Protein AF-A0A5K1B3E0-F1 (afdb_monomer_lite)

Secondary structure (DSSP, 8-state):
-HHHHHHHHT-SSHHHHHHHHHHHHHHTTTS--HHHHHHHTGGGG-SSHHHHHHHHHHHHHHTTT--TTT-GGGGG-

Organism: NCBI:txid210225

Sequence (77 aa):
TPRIVSLLSESYNPHVRYGAALAVGISCAGTGLSEAISLLEPLTSDVVDFVRQGALIAMAMVMVQTNEACDPRVGTF

Foldseek 3Di:
DLVVLLVQCPDPDLVSVLVSLQVLLVVQFQVLDPSSLVSLVVQCVDPDPSSVVSSVNSNCRNCPVPDCVNPVCVVVD

pLDDT: mean 89.92, std 9.19, range [53.94, 97.69]

Radius of gyration: 11.51 Å; chains: 1; bounding box: 27×24×29 Å

InterPro domains:
  IPR002015 Proteasome/cyclosome repeat [PF01851] (19-52)
  IPR011989 Armadillo-like helical [G3DSA:1.25.10.10] (1-77)
  IPR016024 Armadillo-type fold [SSF48371] (2-68)

Structure (mmCIF, N/CA/C/O backbone):
data_AF-A0A5K1B3E0-F1
#
_entry.id   AF-A0A5K1B3E0-F1
#
loop_
_atom_site.group_PDB
_atom_site.id
_atom_site.type_symbol
_atom_site.label_atom_id
_atom_site.label_alt_id
_atom_site.label_comp_id
_atom_site.label_asym_id
_atom_site.label_entity_id
_atom_site.label_seq_id
_atom_site.pdbx_PDB_ins_code
_atom_site.Cartn_x
_atom_site.Cartn_y
_atom_site.Cartn_z
_atom_site.occupancy
_atom_site.B_iso_or_equiv
_atom_site.auth_seq_id
_atom_site.auth_comp_id
_atom_site.auth_asym_id
_atom_site.auth_atom_id
_atom_site.pdbx_PDB_model_num
ATOM 1 N N . THR A 1 1 ? 3.388 -11.319 7.951 1.00 53.94 1 THR A N 1
ATOM 2 C CA . THR A 1 1 ? 3.213 -11.218 6.485 1.00 53.94 1 THR A CA 1
ATOM 3 C C . THR A 1 1 ? 3.967 -10.047 5.850 1.00 53.94 1 THR A C 1
ATOM 5 O O . THR A 1 1 ? 4.538 -10.301 4.794 1.00 53.94 1 THR A O 1
ATOM 8 N N . PRO A 1 2 ? 4.098 -8.838 6.447 1.00 66.19 2 PRO A N 1
ATOM 9 C CA . PRO A 1 2 ? 4.775 -7.699 5.791 1.00 66.19 2 PRO A CA 1
ATOM 10 C C . PRO A 1 2 ? 6.266 -7.944 5.505 1.00 66.19 2 PRO A C 1
ATOM 12 O O . PRO A 1 2 ? 6.780 -7.575 4.455 1.00 66.19 2 PRO A O 1
ATOM 15 N N . ARG A 1 3 ? 6.938 -8.673 6.403 1.00 68.62 3 ARG A N 1
ATOM 16 C CA . ARG A 1 3 ? 8.372 -9.002 6.338 1.00 68.62 3 ARG A CA 1
ATOM 17 C C . ARG A 1 3 ? 8.869 -9.690 5.059 1.00 68.62 3 ARG A C 1
ATOM 19 O O . ARG A 1 3 ? 10.051 -9.608 4.761 1.00 68.62 3 ARG A O 1
ATOM 26 N N . ILE A 1 4 ? 8.011 -10.416 4.339 1.00 66.44 4 ILE A N 1
ATOM 27 C CA . ILE A 1 4 ? 8.401 -11.071 3.074 1.00 66.44 4 ILE A CA 1
ATOM 28 C C . ILE A 1 4 ? 8.329 -10.074 1.911 1.00 66.44 4 ILE A C 1
ATOM 30 O O . ILE A 1 4 ? 9.145 -10.126 0.995 1.00 66.44 4 ILE A O 1
ATOM 34 N N . VAL A 1 5 ? 7.367 -9.151 1.957 1.00 74.56 5 VAL A N 1
ATOM 35 C CA . VAL A 1 5 ? 7.104 -8.184 0.882 1.00 74.56 5 VAL A CA 1
ATOM 36 C C . VAL A 1 5 ? 7.959 -6.922 1.004 1.00 74.56 5 VAL A C 1
ATOM 38 O O . VAL A 1 5 ? 8.132 -6.229 0.007 1.00 74.56 5 VAL A O 1
ATOM 41 N N . SER A 1 6 ? 8.559 -6.656 2.169 1.00 73.38 6 SER A N 1
ATOM 42 C CA . SER A 1 6 ? 9.446 -5.501 2.385 1.00 73.38 6 SER A CA 1
ATOM 43 C C . SER A 1 6 ? 10.673 -5.498 1.467 1.00 73.38 6 SER A C 1
ATOM 45 O O . SER A 1 6 ? 11.109 -4.452 1.005 1.00 73.38 6 SER A O 1
ATOM 47 N N . LEU A 1 7 ? 11.207 -6.675 1.130 1.00 77.94 7 LEU A N 1
ATOM 48 C CA . LEU A 1 7 ? 12.304 -6.786 0.161 1.00 77.94 7 LEU A CA 1
ATOM 49 C C . LEU A 1 7 ? 11.830 -6.521 -1.279 1.00 77.94 7 LEU A C 1
ATOM 51 O O . LEU A 1 7 ? 12.607 -6.086 -2.124 1.00 77.94 7 LEU A O 1
ATOM 55 N N . LEU A 1 8 ? 10.551 -6.772 -1.572 1.00 78.69 8 LEU A N 1
ATOM 56 C CA . LEU A 1 8 ? 9.968 -6.546 -2.896 1.00 78.69 8 LEU A CA 1
ATOM 57 C C . LEU A 1 8 ? 9.598 -5.074 -3.119 1.00 78.69 8 LEU A C 1
ATOM 59 O O . LEU A 1 8 ? 9.686 -4.601 -4.252 1.00 78.69 8 LEU A O 1
ATOM 63 N N . SER A 1 9 ? 9.244 -4.335 -2.061 1.00 73.75 9 SER A N 1
ATOM 64 C CA . SER A 1 9 ? 9.010 -2.884 -2.137 1.00 73.75 9 SER A CA 1
ATOM 65 C C . SER A 1 9 ? 10.264 -2.085 -2.500 1.00 73.75 9 SER A C 1
ATOM 67 O O . SER A 1 9 ? 10.143 -0.977 -3.005 1.00 73.75 9 SER A O 1
ATOM 69 N N . GLU A 1 10 ? 11.456 -2.658 -2.333 1.00 84.12 10 GLU A N 1
ATOM 70 C CA . GLU A 1 10 ? 12.736 -2.053 -2.735 1.00 84.12 10 GLU A CA 1
ATOM 71 C C . GLU A 1 10 ? 13.189 -2.476 -4.146 1.00 84.12 10 GLU A C 1
ATOM 73 O O . GLU A 1 10 ? 14.272 -2.113 -4.604 1.00 84.12 10 GLU A O 1
ATOM 78 N N . SER A 1 11 ? 12.375 -3.251 -4.874 1.00 88.56 11 SER A N 1
ATOM 79 C CA . SER A 1 11 ? 12.739 -3.730 -6.208 1.00 88.56 11 SER A CA 1
ATOM 80 C C . SER A 1 11 ? 12.954 -2.581 -7.198 1.00 88.56 11 SER A C 1
ATOM 82 O O . SER A 1 11 ? 12.157 -1.647 -7.275 1.00 88.56 11 SER A O 1
ATOM 84 N N . TYR A 1 12 ? 13.965 -2.700 -8.063 1.00 87.25 12 TYR A N 1
ATOM 85 C CA . TYR A 1 12 ? 14.162 -1.780 -9.190 1.00 87.25 12 TYR A CA 1
ATOM 86 C C . TYR A 1 12 ? 12.967 -1.754 -10.157 1.00 87.25 12 TYR A C 1
ATOM 88 O O . TYR A 1 12 ? 12.719 -0.730 -10.795 1.00 87.25 12 TYR A O 1
ATOM 96 N N . ASN A 1 13 ? 12.204 -2.850 -10.257 1.00 93.88 13 ASN A N 1
ATOM 97 C CA . ASN A 1 13 ? 11.058 -2.933 -11.156 1.00 93.88 13 ASN A CA 1
ATOM 98 C C . ASN A 1 13 ? 9.814 -2.275 -10.523 1.00 93.88 13 ASN A C 1
ATOM 100 O O . ASN A 1 13 ? 9.305 -2.779 -9.516 1.00 93.88 13 ASN A O 1
ATOM 104 N N . PRO A 1 14 ? 9.257 -1.209 -11.127 1.00 94.38 14 PRO A N 1
ATOM 105 C CA . PRO A 1 14 ? 8.113 -0.507 -10.555 1.00 94.38 14 PRO A CA 1
ATOM 106 C C . PRO A 1 14 ? 6.839 -1.365 -10.487 1.00 94.38 14 PRO A C 1
ATOM 108 O O . PRO A 1 14 ? 6.030 -1.181 -9.582 1.00 94.38 14 PRO A O 1
ATOM 111 N N . HIS A 1 15 ? 6.660 -2.359 -11.362 1.00 95.75 15 HIS A N 1
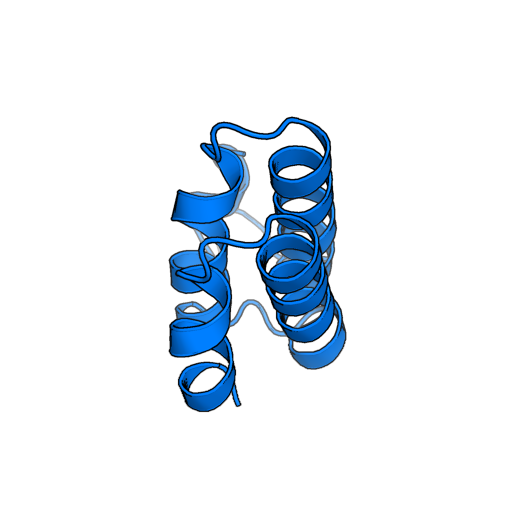ATOM 112 C CA . HIS A 1 15 ? 5.520 -3.281 -11.273 1.00 95.75 15 HIS A CA 1
ATOM 113 C C . HIS A 1 15 ? 5.601 -4.192 -10.046 1.00 95.75 15 HIS A C 1
ATOM 115 O O . HIS A 1 15 ? 4.574 -4.511 -9.451 1.00 95.75 15 HIS A O 1
ATOM 121 N N . VAL A 1 16 ? 6.814 -4.584 -9.643 1.00 95.06 16 VAL A N 1
ATOM 122 C CA . VAL A 1 16 ? 7.026 -5.391 -8.433 1.00 95.06 16 VAL A CA 1
ATOM 123 C C . VAL A 1 16 ? 6.706 -4.563 -7.193 1.00 95.06 16 VAL A C 1
ATOM 125 O O . VAL A 1 16 ? 5.993 -5.050 -6.320 1.00 95.06 16 VAL A O 1
ATOM 128 N N . ARG A 1 17 ? 7.14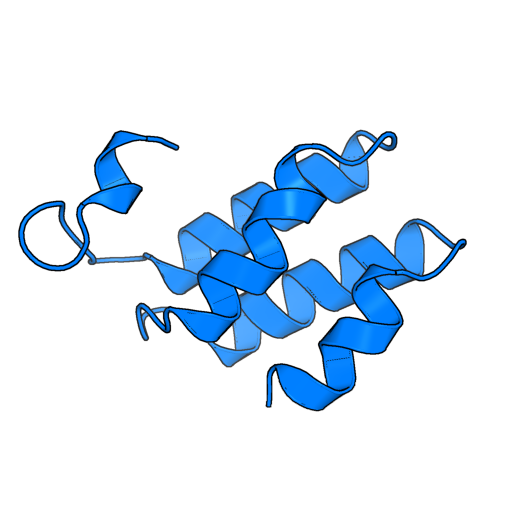0 -3.295 -7.148 1.00 96.00 17 ARG A N 1
ATOM 129 C CA . ARG A 1 17 ? 6.810 -2.379 -6.043 1.00 96.00 17 ARG A CA 1
ATOM 130 C C . ARG A 1 17 ? 5.308 -2.121 -5.938 1.00 96.00 17 ARG A C 1
ATOM 132 O O . ARG A 1 17 ? 4.745 -2.225 -4.853 1.00 96.00 17 ARG A O 1
ATOM 139 N N . TYR A 1 18 ? 4.641 -1.871 -7.066 1.00 96.50 18 TYR A N 1
ATOM 140 C CA . TYR A 1 18 ? 3.183 -1.731 -7.116 1.00 96.50 18 TYR A CA 1
ATOM 141 C C . TYR A 1 18 ? 2.458 -2.991 -6.622 1.00 96.50 18 TYR A C 1
ATOM 143 O O . TYR A 1 18 ? 1.549 -2.911 -5.795 1.00 96.50 18 TYR A O 1
ATOM 151 N N . GLY A 1 19 ? 2.884 -4.167 -7.095 1.00 95.38 19 GLY A N 1
ATOM 152 C CA . GLY A 1 19 ? 2.330 -5.447 -6.660 1.00 95.38 19 GLY A CA 1
ATOM 153 C C . GLY A 1 19 ? 2.540 -5.694 -5.166 1.00 95.38 19 GLY A C 1
ATOM 154 O O . GLY A 1 19 ? 1.619 -6.149 -4.492 1.00 95.38 19 GLY A O 1
ATOM 155 N N . ALA A 1 20 ? 3.713 -5.340 -4.633 1.00 94.81 20 ALA A N 1
ATOM 156 C CA . ALA A 1 20 ? 4.007 -5.417 -3.206 1.00 94.81 20 ALA A CA 1
ATOM 157 C C . ALA A 1 20 ? 3.089 -4.497 -2.386 1.00 94.81 20 ALA A C 1
ATOM 159 O O . ALA A 1 20 ? 2.523 -4.950 -1.391 1.00 94.81 20 ALA A O 1
ATOM 160 N N . ALA A 1 21 ? 2.877 -3.253 -2.834 1.00 96.38 21 ALA A N 1
ATOM 161 C CA . ALA A 1 21 ? 1.969 -2.310 -2.182 1.00 96.38 21 ALA A CA 1
ATOM 162 C C . ALA A 1 21 ? 0.542 -2.872 -2.086 1.00 96.38 21 ALA A C 1
ATOM 164 O O . ALA A 1 21 ? -0.027 -2.947 -0.997 1.00 96.38 21 ALA A O 1
ATOM 165 N N . LEU A 1 22 ? -0.021 -3.344 -3.205 1.00 96.38 22 LEU A N 1
ATOM 166 C CA . LEU A 1 22 ? -1.370 -3.914 -3.206 1.00 96.38 22 LEU A CA 1
ATOM 167 C C . LEU A 1 22 ? -1.471 -5.226 -2.427 1.00 96.38 22 LEU A C 1
ATOM 169 O O . LEU A 1 22 ? -2.472 -5.445 -1.749 1.00 96.38 22 LEU A O 1
ATOM 173 N N . ALA A 1 23 ? -0.454 -6.091 -2.482 1.00 95.81 23 ALA A N 1
ATOM 174 C CA . ALA A 1 23 ? -0.441 -7.323 -1.699 1.00 95.81 23 ALA A CA 1
ATOM 175 C C . ALA A 1 23 ? -0.527 -7.024 -0.195 1.00 95.81 23 ALA A C 1
ATOM 177 O O . ALA A 1 23 ? -1.311 -7.654 0.518 1.00 95.81 23 ALA A O 1
ATOM 178 N N . VAL A 1 24 ? 0.226 -6.023 0.275 1.00 95.12 24 VAL A N 1
ATOM 179 C CA . VAL A 1 24 ? 0.156 -5.543 1.660 1.00 95.12 24 VAL A CA 1
ATOM 180 C C . VAL A 1 24 ? -1.231 -4.973 1.957 1.00 95.12 24 VAL A C 1
ATOM 182 O O . VAL A 1 24 ? -1.859 -5.426 2.913 1.00 95.12 24 VAL A O 1
ATOM 185 N N . GLY A 1 25 ? -1.746 -4.082 1.102 1.00 95.75 25 GLY A N 1
ATOM 186 C CA . GLY A 1 25 ? -3.073 -3.474 1.252 1.00 95.75 25 GLY A CA 1
ATOM 187 C C . GLY A 1 25 ? -4.209 -4.489 1.390 1.00 95.75 25 GLY A C 1
ATOM 188 O O . GLY A 1 25 ? -5.014 -4.388 2.310 1.00 95.75 25 GLY A O 1
ATOM 189 N N . ILE A 1 26 ? -4.239 -5.511 0.531 1.00 95.81 26 ILE A N 1
ATOM 190 C CA . ILE A 1 26 ? -5.264 -6.566 0.561 1.00 95.81 26 ILE A CA 1
ATOM 191 C C . ILE A 1 26 ? -5.096 -7.458 1.796 1.00 95.81 26 ILE A C 1
ATOM 193 O O . ILE A 1 26 ? -6.078 -7.793 2.454 1.00 95.81 26 ILE A O 1
ATOM 197 N N . SER A 1 27 ? -3.862 -7.851 2.130 1.00 95.38 27 SER A N 1
ATOM 198 C CA . SER A 1 27 ? -3.609 -8.770 3.250 1.00 95.38 27 SER A CA 1
ATOM 199 C C . SER A 1 27 ? -3.853 -8.150 4.631 1.00 95.38 27 SER A C 1
ATOM 201 O O . SER A 1 27 ? -4.124 -8.879 5.584 1.00 95.38 27 SER A O 1
ATOM 203 N N . CYS A 1 28 ? -3.753 -6.823 4.737 1.00 94.19 28 CYS A N 1
ATOM 204 C CA . CYS A 1 28 ? -3.896 -6.064 5.979 1.00 94.19 28 CYS A CA 1
ATOM 205 C C . CYS A 1 28 ? -5.104 -5.112 5.951 1.00 94.19 28 CYS A C 1
ATOM 207 O O . CYS A 1 28 ? -5.155 -4.157 6.726 1.00 94.19 28 CYS A O 1
ATOM 209 N N . ALA A 1 29 ? -6.074 -5.349 5.064 1.00 96.06 29 ALA A N 1
ATOM 210 C CA . ALA A 1 29 ? -7.249 -4.497 4.940 1.00 96.06 29 ALA A CA 1
ATOM 211 C C . ALA A 1 29 ? -8.053 -4.454 6.254 1.00 96.06 29 ALA A C 1
ATOM 213 O O . ALA A 1 29 ? -8.382 -5.495 6.824 1.00 96.06 29 ALA A O 1
ATOM 214 N N . GLY A 1 30 ? -8.364 -3.249 6.735 1.00 93.00 30 GLY A N 1
ATOM 215 C CA . GLY A 1 30 ? -9.151 -3.009 7.951 1.00 93.00 30 GLY A CA 1
ATOM 216 C C . GLY A 1 30 ? -8.480 -3.402 9.264 1.00 93.00 30 GLY A C 1
ATOM 217 O O . GLY A 1 30 ? -9.126 -3.346 10.308 1.00 93.00 30 GLY A O 1
ATOM 218 N N . THR A 1 31 ? -7.205 -3.804 9.251 1.00 92.88 31 THR A N 1
ATOM 219 C CA . THR A 1 31 ? -6.508 -4.188 10.484 1.00 92.88 31 THR A CA 1
ATOM 220 C C . THR A 1 31 ? -5.843 -3.007 11.185 1.00 92.88 31 THR A C 1
ATOM 222 O O . THR A 1 31 ? -5.462 -3.155 12.343 1.00 92.88 31 THR A O 1
ATOM 225 N N . GLY A 1 32 ? -5.606 -1.885 10.489 1.00 90.25 32 GLY A N 1
ATOM 226 C CA . GLY A 1 32 ? -4.836 -0.757 11.027 1.00 90.25 32 GLY A CA 1
ATOM 227 C C . GLY A 1 32 ? -3.412 -1.142 11.459 1.00 90.25 32 GLY A C 1
ATOM 228 O O . GLY A 1 32 ? -2.887 -0.612 12.434 1.00 90.25 32 GLY A O 1
ATOM 229 N N . LEU A 1 33 ? -2.785 -2.124 10.795 1.00 92.38 33 LEU A N 1
ATOM 230 C CA . LEU A 1 33 ? -1.500 -2.669 11.244 1.00 92.38 33 LEU A CA 1
ATOM 231 C C . LEU A 1 33 ? -0.371 -1.653 11.017 1.00 92.38 33 LEU A C 1
ATOM 233 O O . LEU A 1 33 ? 0.010 -1.394 9.876 1.00 92.38 33 LEU A O 1
ATOM 237 N N . SER A 1 34 ? 0.238 -1.164 12.101 1.00 90.69 34 SER A N 1
ATOM 238 C CA . SER A 1 34 ? 1.329 -0.181 12.037 1.00 90.69 34 SER A CA 1
ATOM 239 C C . SER A 1 34 ? 2.502 -0.597 11.151 1.00 90.69 34 SER A C 1
ATOM 241 O O . SER A 1 34 ? 3.040 0.250 10.448 1.00 90.69 34 SER A O 1
ATOM 243 N N . GLU A 1 35 ? 2.878 -1.880 11.147 1.00 91.38 35 GLU A N 1
ATOM 244 C CA . GLU A 1 35 ? 3.958 -2.399 10.291 1.00 91.38 35 GLU A CA 1
ATOM 245 C C . GLU A 1 35 ? 3.608 -2.286 8.796 1.00 91.38 35 GLU A C 1
ATOM 247 O O . GLU A 1 35 ? 4.470 -1.959 7.985 1.00 91.38 35 GLU A O 1
ATOM 252 N N . ALA A 1 36 ? 2.341 -2.509 8.427 1.00 93.06 36 ALA A N 1
ATOM 253 C CA . ALA A 1 36 ? 1.879 -2.353 7.049 1.00 93.06 36 ALA A CA 1
ATOM 254 C C . ALA A 1 36 ? 1.879 -0.878 6.625 1.00 93.06 36 ALA A C 1
ATOM 256 O O . ALA A 1 36 ? 2.348 -0.559 5.536 1.00 93.06 36 ALA A O 1
ATOM 257 N N . ILE A 1 37 ? 1.422 0.020 7.505 1.00 93.12 37 ILE A N 1
ATOM 258 C CA . ILE A 1 37 ? 1.428 1.472 7.266 1.00 93.12 37 ILE A CA 1
ATOM 259 C C . ILE A 1 37 ? 2.862 1.969 7.050 1.00 93.12 37 ILE A C 1
ATOM 261 O O . ILE A 1 37 ? 3.141 2.609 6.041 1.00 93.12 37 ILE A O 1
ATOM 265 N N . SER A 1 38 ? 3.794 1.609 7.937 1.00 92.38 38 SER A N 1
ATOM 266 C CA . SER A 1 38 ? 5.203 2.010 7.817 1.00 92.38 38 SER A CA 1
ATOM 267 C C . SER A 1 38 ? 5.892 1.456 6.566 1.00 92.38 38 SER A C 1
ATOM 269 O O . SER A 1 38 ? 6.830 2.068 6.066 1.00 92.38 38 SER A O 1
ATOM 271 N N . LEU A 1 39 ? 5.440 0.313 6.041 1.00 93.12 39 LEU A N 1
ATOM 272 C CA . LEU A 1 39 ? 5.942 -0.238 4.780 1.00 93.12 39 LEU A CA 1
ATOM 273 C C . LEU A 1 39 ? 5.379 0.510 3.560 1.00 93.12 39 LEU A C 1
ATOM 275 O O . LEU A 1 39 ? 6.097 0.719 2.585 1.00 93.12 39 LEU A O 1
ATOM 279 N N . LEU A 1 40 ? 4.111 0.927 3.606 1.00 94.44 40 LEU A N 1
ATOM 280 C CA . LEU A 1 40 ? 3.448 1.648 2.513 1.00 94.44 40 LEU A CA 1
ATOM 281 C C . LEU A 1 40 ? 3.848 3.127 2.431 1.00 94.44 40 LEU A C 1
ATOM 283 O O . LEU A 1 40 ? 3.901 3.677 1.333 1.00 94.44 40 LEU A O 1
ATOM 287 N N . GLU A 1 41 ? 4.150 3.762 3.563 1.00 93.69 41 GLU A N 1
ATOM 288 C CA . GLU A 1 41 ? 4.522 5.177 3.667 1.00 93.69 41 GLU A CA 1
ATOM 289 C C . GLU A 1 41 ? 5.611 5.615 2.665 1.00 93.69 41 GLU A C 1
ATOM 291 O O . GLU A 1 41 ? 5.337 6.525 1.880 1.00 93.69 41 GLU A O 1
ATOM 296 N N . PRO A 1 42 ? 6.788 4.966 2.554 1.00 94.00 42 PRO A N 1
ATOM 297 C CA . PRO A 1 42 ? 7.794 5.368 1.566 1.00 94.00 42 PRO A CA 1
ATOM 298 C C . PRO A 1 42 ? 7.325 5.203 0.109 1.00 94.00 42 PRO A C 1
ATOM 300 O O . PRO A 1 42 ? 7.719 5.986 -0.755 1.00 94.00 42 PRO A O 1
ATOM 303 N N . LEU A 1 43 ? 6.447 4.234 -0.179 1.00 95.06 43 LEU A N 1
ATOM 304 C CA . LEU A 1 43 ? 5.928 3.987 -1.532 1.00 95.06 43 LEU A CA 1
ATOM 305 C C . LEU A 1 43 ? 4.955 5.079 -2.000 1.00 95.06 43 LEU A C 1
ATOM 307 O O . LEU A 1 43 ? 4.782 5.272 -3.204 1.00 95.06 43 LEU A O 1
ATOM 311 N N . THR A 1 44 ? 4.360 5.843 -1.077 1.00 95.19 44 THR A N 1
ATOM 312 C CA . THR A 1 44 ? 3.556 7.033 -1.421 1.00 95.19 44 THR A CA 1
ATOM 313 C C . THR A 1 44 ? 4.388 8.140 -2.070 1.00 95.19 44 THR A C 1
ATOM 315 O O . THR A 1 44 ? 3.844 8.968 -2.794 1.00 95.19 44 THR A O 1
ATOM 318 N N . SER A 1 45 ? 5.708 8.117 -1.867 1.00 95.31 45 SER A N 1
ATOM 319 C CA . SER A 1 45 ? 6.677 9.060 -2.434 1.00 95.31 45 SER A CA 1
ATOM 320 C C . SER A 1 45 ? 7.563 8.426 -3.518 1.00 95.31 45 SER A C 1
ATOM 322 O O . SER A 1 45 ? 8.616 8.966 -3.851 1.00 95.31 45 SER A O 1
ATOM 324 N N . ASP A 1 46 ? 7.156 7.282 -4.082 1.00 96.31 46 ASP A N 1
ATOM 325 C CA . ASP A 1 46 ? 7.894 6.608 -5.156 1.00 96.31 46 ASP A CA 1
ATOM 326 C C . ASP A 1 46 ? 8.080 7.518 -6.381 1.00 96.31 46 ASP A C 1
ATOM 328 O O . ASP A 1 46 ? 7.225 8.343 -6.700 1.00 96.31 46 ASP A O 1
ATOM 332 N N . VAL A 1 47 ? 9.175 7.348 -7.122 1.00 95.25 47 VAL A N 1
ATOM 333 C CA . VAL A 1 47 ? 9.442 8.125 -8.344 1.00 95.25 47 VAL A CA 1
ATOM 334 C C . VAL A 1 47 ? 8.443 7.829 -9.470 1.00 95.25 47 VAL A C 1
ATOM 336 O O . VAL A 1 47 ? 8.270 8.661 -10.356 1.00 95.25 47 VAL A O 1
ATOM 339 N N . VAL A 1 48 ? 7.778 6.668 -9.444 1.00 97.31 48 VAL A N 1
ATOM 340 C CA . VAL A 1 48 ? 6.823 6.229 -10.468 1.00 97.31 48 VAL A CA 1
ATOM 341 C C . VAL A 1 48 ? 5.376 6.442 -10.019 1.00 97.31 48 VAL A C 1
ATOM 343 O O . VAL A 1 48 ? 4.922 5.886 -9.020 1.00 97.31 48 VAL A O 1
ATOM 346 N N . ASP A 1 49 ? 4.613 7.179 -10.825 1.00 97.44 49 ASP A N 1
ATOM 347 C CA . ASP A 1 49 ? 3.254 7.631 -10.501 1.00 97.44 49 ASP A CA 1
ATOM 348 C C . ASP A 1 49 ? 2.282 6.494 -10.153 1.00 97.44 49 ASP A C 1
ATOM 350 O O . ASP A 1 49 ? 1.554 6.579 -9.163 1.00 97.44 49 ASP A O 1
ATOM 354 N N . PHE A 1 50 ? 2.279 5.403 -10.928 1.00 97.12 50 PHE A N 1
ATOM 355 C CA . PHE A 1 50 ? 1.361 4.289 -10.669 1.00 97.12 50 PHE A CA 1
ATOM 356 C C . PHE A 1 50 ? 1.714 3.528 -9.386 1.00 97.12 50 PHE A C 1
ATOM 358 O O . PHE A 1 50 ? 0.822 2.980 -8.744 1.00 97.12 50 PHE A O 1
ATOM 365 N N . VAL A 1 51 ? 2.988 3.527 -8.970 1.00 97.38 51 VAL A N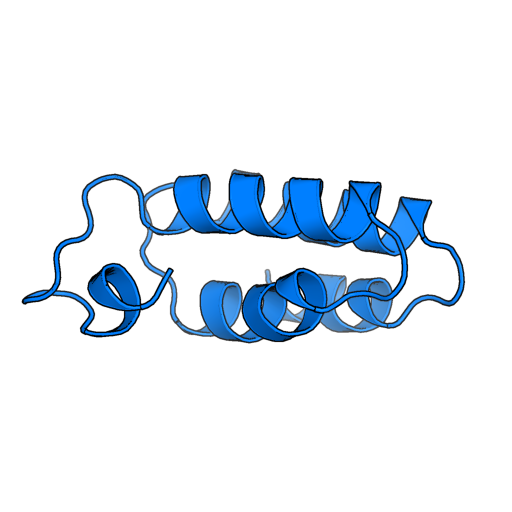 1
ATOM 366 C CA . VAL A 1 51 ? 3.409 2.942 -7.688 1.00 97.38 51 VAL A CA 1
ATOM 367 C C . VAL A 1 51 ? 2.860 3.780 -6.538 1.00 97.38 51 VAL A C 1
ATOM 369 O O . VAL A 1 51 ? 2.243 3.214 -5.636 1.00 97.38 51 VAL A O 1
ATOM 372 N N . ARG A 1 52 ? 2.969 5.115 -6.623 1.00 97.31 52 ARG A N 1
ATOM 373 C CA . ARG A 1 52 ? 2.361 6.034 -5.644 1.00 97.31 52 ARG A CA 1
ATOM 374 C C . ARG A 1 52 ? 0.852 5.833 -5.538 1.00 97.31 52 ARG A C 1
ATOM 376 O O . ARG A 1 52 ? 0.321 5.714 -4.437 1.00 97.31 52 ARG A O 1
ATOM 383 N N . GLN A 1 53 ? 0.163 5.729 -6.676 1.00 97.69 53 GLN A N 1
ATOM 384 C CA . GLN A 1 53 ? -1.275 5.451 -6.706 1.00 97.69 53 GLN A CA 1
ATOM 385 C C . GLN A 1 53 ? -1.610 4.131 -5.995 1.00 97.69 53 GLN A C 1
ATOM 387 O O . GLN A 1 53 ? -2.532 4.085 -5.182 1.00 97.69 53 GLN A O 1
ATOM 392 N N . GLY A 1 54 ? -0.857 3.062 -6.275 1.00 97.19 54 GLY A N 1
ATOM 393 C CA . GLY A 1 54 ? -1.035 1.765 -5.619 1.00 97.19 54 GLY A CA 1
ATOM 394 C C . GLY A 1 54 ? -0.814 1.824 -4.110 1.00 97.19 54 GLY A C 1
ATOM 395 O O . GLY A 1 54 ? -1.591 1.238 -3.360 1.00 97.19 54 GLY A O 1
ATOM 396 N N . ALA A 1 55 ? 0.198 2.571 -3.666 1.00 96.81 55 ALA A N 1
ATOM 397 C CA . ALA A 1 55 ? 0.490 2.777 -2.253 1.00 96.81 55 ALA A CA 1
ATOM 398 C C . ALA A 1 55 ? -0.646 3.508 -1.525 1.00 96.81 55 ALA A C 1
ATOM 400 O O . ALA A 1 55 ? -1.052 3.065 -0.455 1.00 96.81 55 ALA A O 1
ATOM 401 N N . LEU A 1 56 ? -1.214 4.562 -2.120 1.00 96.44 56 LEU A N 1
ATOM 402 C CA . LEU A 1 56 ? -2.345 5.298 -1.539 1.00 96.44 56 LEU A CA 1
ATOM 403 C C . LEU A 1 56 ? -3.613 4.437 -1.448 1.00 96.44 56 LEU A C 1
ATOM 405 O O . LEU A 1 56 ? -4.291 4.438 -0.422 1.00 96.44 56 LEU A O 1
ATOM 409 N N . ILE A 1 57 ? -3.910 3.648 -2.487 1.00 97.38 57 ILE A N 1
ATOM 410 C CA . ILE A 1 57 ? -5.040 2.706 -2.467 1.00 97.38 57 ILE A CA 1
ATOM 411 C C . ILE A 1 57 ? -4.841 1.657 -1.366 1.00 97.38 57 ILE A C 1
ATOM 413 O O . ILE A 1 57 ? -5.756 1.397 -0.586 1.00 97.38 57 ILE A O 1
ATOM 417 N N . ALA A 1 58 ? -3.646 1.070 -1.280 1.00 97.00 58 ALA A N 1
ATOM 418 C CA . ALA A 1 58 ? -3.314 0.098 -0.246 1.00 97.00 58 ALA A CA 1
ATOM 419 C C . ALA A 1 58 ? -3.398 0.708 1.162 1.00 97.00 58 ALA A C 1
ATOM 421 O O . ALA A 1 58 ? -3.936 0.070 2.064 1.00 97.00 58 ALA A O 1
ATOM 422 N N . MET A 1 59 ? -2.935 1.948 1.342 1.00 95.19 59 MET A N 1
ATOM 423 C CA . MET A 1 59 ? -3.022 2.672 2.611 1.00 95.19 59 MET A CA 1
ATOM 424 C C . MET A 1 59 ? -4.484 2.844 3.045 1.00 95.19 59 MET A C 1
ATOM 426 O O . MET A 1 59 ? -4.839 2.505 4.174 1.00 95.19 59 MET A O 1
ATOM 430 N N . ALA A 1 60 ? -5.355 3.259 2.119 1.00 95.38 60 ALA A N 1
ATOM 431 C CA . ALA A 1 60 ? -6.788 3.387 2.370 1.00 95.38 60 ALA A CA 1
ATOM 432 C C . ALA A 1 60 ? -7.443 2.047 2.751 1.00 95.38 60 ALA A C 1
ATOM 434 O O . ALA A 1 60 ? -8.305 2.012 3.627 1.00 95.38 60 ALA A O 1
ATOM 435 N N . MET A 1 61 ? -7.018 0.933 2.139 1.00 96.44 61 MET A N 1
ATOM 436 C CA . MET A 1 61 ? -7.492 -0.405 2.515 1.00 96.44 61 MET A CA 1
ATOM 437 C C . MET A 1 61 ? -7.088 -0.770 3.945 1.00 96.44 61 MET A C 1
ATOM 439 O O . MET A 1 61 ? -7.920 -1.266 4.701 1.00 96.44 61 MET A O 1
ATOM 443 N N . VAL 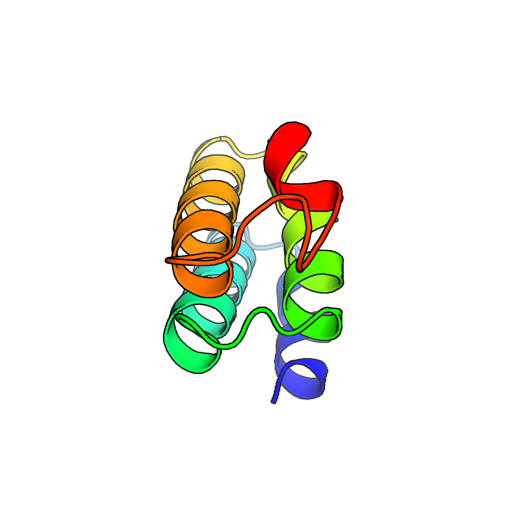A 1 62 ? -5.834 -0.521 4.335 1.00 95.31 62 VAL A N 1
ATOM 444 C CA . VAL A 1 62 ? -5.333 -0.857 5.681 1.00 95.31 62 VAL A CA 1
ATOM 445 C C . VAL A 1 62 ? -6.032 -0.037 6.762 1.00 95.31 62 VAL A C 1
ATOM 447 O O . VAL A 1 62 ? -6.361 -0.574 7.819 1.00 95.31 62 VAL A O 1
ATOM 450 N N . MET A 1 63 ? -6.282 1.243 6.487 1.00 93.81 63 MET A N 1
ATOM 451 C CA . MET A 1 63 ? -6.826 2.207 7.450 1.00 93.81 63 MET A CA 1
ATOM 452 C C . MET A 1 63 ? -8.353 2.340 7.386 1.00 93.81 63 MET A C 1
ATOM 454 O O . MET A 1 63 ? -8.923 3.193 8.067 1.00 93.81 63 MET A O 1
ATOM 458 N N . VAL A 1 64 ? -9.047 1.510 6.598 1.00 95.00 64 VAL A N 1
ATOM 459 C CA . VAL A 1 64 ? -10.511 1.575 6.497 1.00 95.00 64 VAL A CA 1
ATOM 460 C C . VAL A 1 64 ? -11.145 1.427 7.886 1.00 95.00 64 VAL A C 1
ATOM 462 O O . VAL A 1 64 ? -10.760 0.561 8.667 1.00 95.00 64 VAL A O 1
ATOM 465 N N . GLN A 1 65 ? -12.094 2.312 8.208 1.00 90.38 65 GLN A N 1
ATOM 466 C CA . GLN A 1 65 ? -12.749 2.418 9.526 1.00 90.38 65 GLN A CA 1
ATOM 467 C C . GLN A 1 65 ? -11.825 2.755 10.715 1.00 90.38 65 GLN A C 1
ATOM 469 O O . GLN A 1 65 ? -12.275 2.726 11.859 1.00 90.38 65 GLN A O 1
ATOM 474 N N . THR A 1 66 ? -10.568 3.134 10.472 1.00 88.38 66 THR A N 1
ATOM 475 C CA . THR A 1 66 ? -9.681 3.693 11.503 1.00 88.38 66 THR A CA 1
ATOM 476 C C . THR A 1 66 ? -9.910 5.203 11.597 1.00 88.38 66 THR A C 1
ATOM 478 O O . THR A 1 66 ? -10.150 5.864 10.589 1.00 88.38 66 THR A O 1
ATOM 481 N N . ASN A 1 67 ? -9.870 5.761 12.807 1.00 88.75 67 ASN A N 1
ATOM 482 C CA . ASN A 1 67 ? -10.001 7.199 13.050 1.00 88.75 67 ASN A CA 1
ATOM 483 C C . ASN A 1 67 ? -8.755 7.744 13.768 1.00 88.75 67 ASN A C 1
ATOM 485 O O . ASN A 1 67 ? -7.929 6.970 14.251 1.00 88.75 67 ASN A O 1
ATOM 489 N N . GLU A 1 68 ? -8.644 9.068 13.877 1.00 88.38 68 GLU A N 1
ATOM 490 C CA . GLU A 1 68 ? -7.494 9.740 14.506 1.00 88.38 68 GLU A CA 1
ATOM 491 C C . GLU A 1 68 ? -7.286 9.369 15.983 1.00 88.38 68 GLU A C 1
ATOM 493 O O . GLU A 1 68 ? -6.165 9.427 16.483 1.00 88.38 68 GLU A O 1
ATOM 498 N N . ALA A 1 69 ? -8.347 8.961 16.689 1.00 85.69 69 ALA A N 1
ATOM 499 C CA . ALA A 1 69 ? -8.241 8.500 18.072 1.00 85.69 69 ALA A CA 1
ATOM 500 C C . ALA A 1 69 ? -7.618 7.096 18.173 1.00 85.69 69 ALA A C 1
ATOM 502 O O . ALA A 1 69 ? -6.977 6.781 19.174 1.00 85.69 69 ALA A O 1
ATOM 503 N N . CYS A 1 70 ? -7.804 6.255 17.151 1.00 82.56 70 CYS A N 1
ATOM 504 C CA . CYS A 1 70 ? -7.174 4.941 17.041 1.00 82.56 70 CYS A CA 1
ATOM 505 C C . CYS A 1 70 ? -5.745 5.036 16.496 1.00 82.56 70 CYS A C 1
ATOM 507 O O . CYS A 1 70 ? -4.862 4.340 16.991 1.00 82.56 70 CYS A O 1
ATOM 509 N N . ASP A 1 71 ? -5.520 5.885 15.491 1.00 82.81 71 ASP A N 1
ATOM 510 C CA . ASP A 1 71 ? -4.204 6.119 14.904 1.00 82.81 71 ASP A CA 1
ATOM 511 C C . ASP A 1 71 ? -4.082 7.569 14.399 1.00 82.81 71 ASP A C 1
ATOM 513 O O . ASP A 1 71 ? -4.799 7.956 13.471 1.00 82.81 71 ASP A O 1
ATOM 517 N N . PRO A 1 72 ? -3.164 8.384 14.952 1.00 84.75 72 PRO A N 1
ATOM 518 C CA . PRO A 1 72 ? -3.042 9.794 14.585 1.00 84.75 72 PRO A CA 1
ATOM 519 C C . PRO A 1 72 ? -2.599 10.005 13.131 1.00 84.75 72 PRO A C 1
ATOM 521 O O . PRO A 1 72 ? -2.758 11.100 12.602 1.00 84.75 72 PRO A O 1
ATOM 524 N N . ARG A 1 73 ? -2.063 8.977 12.457 1.00 83.50 73 ARG A N 1
ATOM 525 C CA . ARG A 1 73 ? -1.624 9.075 11.057 1.00 83.50 73 ARG A CA 1
ATOM 526 C C . ARG A 1 73 ? -2.784 9.219 10.072 1.00 83.50 73 ARG A C 1
ATOM 528 O O . ARG A 1 73 ? -2.552 9.647 8.949 1.00 83.50 73 ARG A O 1
ATOM 535 N N . VAL A 1 74 ? -4.015 8.892 10.478 1.00 84.75 74 VAL A N 1
ATOM 536 C CA . VAL A 1 74 ? -5.215 8.997 9.625 1.00 84.75 74 VAL A CA 1
ATOM 537 C C . VAL A 1 74 ? -5.440 10.425 9.120 1.00 84.75 74 VAL A C 1
ATOM 539 O O . VAL A 1 74 ? -5.863 10.587 7.984 1.00 84.75 74 VAL A O 1
ATOM 542 N N . GLY A 1 75 ? -5.123 11.449 9.917 1.00 80.00 75 GLY A N 1
ATOM 543 C CA . GLY A 1 75 ? -5.312 12.854 9.531 1.00 80.00 75 GLY A CA 1
ATOM 544 C C . GLY A 1 75 ? -4.223 13.427 8.614 1.00 80.00 75 GLY A C 1
ATOM 545 O O . GLY A 1 75 ? -4.328 14.574 8.182 1.00 80.00 75 GLY A O 1
ATOM 546 N N . THR A 1 76 ? -3.162 12.665 8.338 1.00 80.44 76 THR A N 1
ATOM 547 C CA . THR A 1 76 ? -1.978 13.146 7.605 1.00 80.44 76 THR A CA 1
ATOM 548 C C . THR A 1 76 ? -2.017 12.810 6.111 1.00 80.44 76 THR A C 1
ATOM 550 O O . THR A 1 76 ? -1.279 13.426 5.341 1.00 80.44 76 THR A O 1
ATOM 553 N N . PHE A 1 77 ? -2.847 11.845 5.703 1.00 65.56 77 PHE A N 1
ATOM 554 C CA . PHE A 1 77 ? -2.885 11.293 4.343 1.00 65.56 77 PHE A CA 1
ATOM 555 C C . PHE A 1 77 ? -4.156 11.662 3.576 1.00 65.56 77 PHE A C 1
ATOM 557 O O . PHE A 1 77 ? -5.241 11.710 4.196 1.00 65.56 77 PHE A O 1
#

=== F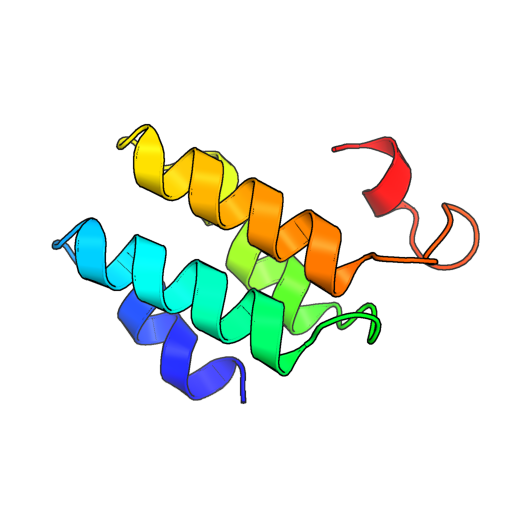eature glossary ===
A reading guide for the features in this record.

Start from the sequence.

  · Sequence gives the chain of amino acids in standard one-letter code (A=alanine, C=cysteine, …, Y=tyrosine), read N→C. It is the only feature that is directly encoded by the gene; all structural features are derived from the folded form of this sequence.

Fold it, and you get atomic coordinates and the backbone conformation that goes with them.

  · The mmCIF table is the protein's shape written out atom by atom. For each backbone N, Cα, C, and carbonyl O, it records an (x, y, z) coordinate triple in Å plus the residue type, chain letter, and residue number.

  · Backbone dihedral angles. Every residue except chain termini has a φ (preceding-C → N → Cα → C) and a ψ (N → Cα → C → next-N). They are reported in degrees following the IUPAC sign convention. Secondary structure is essentially a statement about which (φ, ψ) basin each residue occupies.

  · DSSP 8-state secondary structure assigns each residue one of H (α-helix), G (3₁₀-helix), I (π-helix), E (extended β-strand), B (isolated β-bridge), T (hydrogen-bonded turn), S (bend), or '-' (coil). The assignment is computed from backbone hydrogen-bond geometry via the Kabsch–Sander algorithm.

  · P-SEA three-state annotation labels each residue as helix, strand, or coil based purely on the geometry of the Cα trace. It serves as a fallback when the full backbone (and thus DSSP) is unavailable.

Summarize the fold with a handful of shape descriptors and a per-residue structural alphabet.

  · Radius of gyration (Rg) is the root-mean-square distance of Cα atoms from their centroid — a single number for overall size and compactness. A globular domain of N residues has Rg ≈ 2.2·N^0.38 Å; an extended or disordered chain has a much larger Rg. The Cα contact count is the number of residue pairs whose Cα atoms are within 8 Å and are more than four positions apart in sequence — a standard proxy for tertiary packing density. The bounding box is the smallest axis-aligned box enclosing all Cα atoms.

  · Foldseek's 3Di representation compresses backbone geometry into a per-residue letter drawn from a learned twenty-state alphabet. It captures the tertiary interaction pattern around each residue — which residues are packed against it in space, regardless of where they are in sequence.

  · Accessible surface area quantifies burial. A residue with SASA near zero is packed into the hydrophobic core; one with SASA >100 Å² sits on the surface. Computed here via the Shrake–Rupley numerical algorithm with a 1.4 Å probe.

Ask how reliable the model is.

  · For AlphaFold models, the B-factor field carries pLDDT — the model's own estimate of local accuracy on a 0–100 scale. Regions with pLDDT<50 should be treated as essentially unmodeled; they often correspond to intrinsically disordered segments.

  · For experimental (PDB) structures, the B-factor (temperature factor) quantifies the positional spread of each atom in the crystal — a combi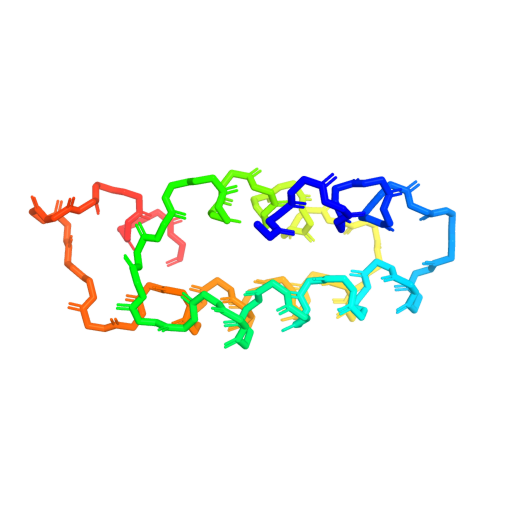nation of thermal vibration and static disorder — in units of Å². High B-factors mark flexible loops or poorly resolved regions; low B-factors mark the rigid, well-ordered core.

  · PAE(i, j) answers: if I align the predicted and true structures on residue i, how far off (in Å) do I expect residue j to be? A block-diagonal PAE matrix with low values on the blocks and high values off-diagonal is the signature of a multi-domain protein with confidently predicted domains but uncertain inter-domain orientation.

Place it in context: what it resembles, what it is annotated as, and how it looks.

  · Structural nearest neighbors (via Foldseek easy-search vs the PDB). Reported per hit: target PDB id, E-value, and alignment TM-score. A TM-score above ~0.5 is the conventional threshold for 'same fold'.

  · Functional annotations link the protein to curated databases. InterPro entries identify conserved domains and families by matching the sequence against member-database signatures (Pfam, PROSITE, CDD, …). Gene Ontology (GO) terms describe molecular function, biological process, and cellular component in a controlled vocabulary. CATH places the structure in a hierarchical fold classification (Class/Architecture/Topology/Homologous-superfamily). The organism is the source species.

  · Plot images: a contact map (which residues are close in 3D, as an N×N binary image), a Ramachandran scatter (backbone torsion angles, revealing secondary-structure composition at a glance), and — for AlphaFold structures — a PAE heatmap (pairwise prediction confidence).

  · Structure images are PyMOL renders from six orthogonal camera directions. Cartoon representation draws helices as coils and strands as arrows; sticks shows the backbone as bonds; surface shows the solvent-excluded envelope. Rainbow coloring maps sequence position to hue (blue→red, N→C); chain coloring assigns a distinct color per polypeptide.